Protein AF-A0A413RQN1-F1 (afdb_monomer_lite)

Structure (mmCIF, N/CA/C/O backbone):
data_AF-A0A413RQN1-F1
#
_entry.id   AF-A0A413RQN1-F1
#
loop_
_atom_site.group_PDB
_atom_site.id
_atom_site.type_symbol
_atom_site.label_atom_id
_atom_site.label_alt_id
_atom_site.label_comp_id
_atom_site.label_asym_id
_atom_site.label_entity_id
_atom_site.label_seq_id
_atom_site.pdbx_PDB_ins_code
_atom_site.Cartn_x
_atom_site.Cartn_y
_atom_site.Cartn_z
_atom_site.occupancy
_atom_site.B_iso_or_equiv
_atom_site.auth_seq_id
_atom_site.auth_comp_id
_atom_site.auth_asym_id
_atom_site.auth_atom_id
_atom_site.pdbx_PDB_model_num
ATOM 1 N N . MET A 1 1 ? -25.521 12.488 41.279 1.00 47.81 1 MET A N 1
ATOM 2 C CA . MET A 1 1 ? -24.262 12.897 40.621 1.00 47.81 1 MET A CA 1
ATOM 3 C C . MET A 1 1 ? -23.615 11.640 40.063 1.00 47.81 1 MET A C 1
ATOM 5 O O . MET A 1 1 ? -23.057 10.876 40.833 1.00 47.81 1 MET A O 1
ATOM 9 N N . SER A 1 2 ? -23.810 11.364 38.770 1.00 55.06 2 SER A N 1
ATOM 10 C CA . SER A 1 2 ? -23.196 10.211 38.098 1.00 55.06 2 SER A CA 1
ATOM 11 C C . SER A 1 2 ? -21.787 10.612 37.673 1.00 55.06 2 SER A C 1
ATOM 13 O O . SER A 1 2 ? -21.637 11.539 36.877 1.00 55.06 2 SER A O 1
ATOM 15 N N . SER A 1 3 ? -20.761 9.982 38.242 1.00 56.25 3 SER A N 1
ATOM 16 C CA . SER A 1 3 ? -19.380 10.156 37.800 1.00 56.25 3 SER A CA 1
ATOM 17 C C . SER A 1 3 ? -19.211 9.462 36.449 1.00 56.25 3 SER A C 1
ATOM 19 O O . SER A 1 3 ? -18.947 8.265 36.389 1.00 56.25 3 SER A O 1
ATOM 21 N N . ASN A 1 4 ? -19.376 10.209 35.359 1.00 60.38 4 ASN A N 1
ATOM 22 C CA . ASN A 1 4 ? -18.828 9.807 34.070 1.00 60.38 4 ASN A CA 1
ATOM 23 C C . ASN A 1 4 ? -17.316 10.026 34.150 1.00 60.38 4 ASN A C 1
ATOM 25 O O . ASN A 1 4 ? -16.822 11.100 33.806 1.00 60.38 4 ASN A O 1
ATOM 29 N N . SER A 1 5 ? -16.578 9.038 34.661 1.00 60.59 5 SER A N 1
ATOM 30 C CA . SER A 1 5 ? -15.165 8.940 34.313 1.00 60.59 5 SER A CA 1
ATOM 31 C C . SER A 1 5 ? -15.096 8.876 32.784 1.00 60.59 5 SER A C 1
ATOM 33 O O . SER A 1 5 ? -15.854 8.108 32.180 1.00 60.59 5 SER A O 1
ATOM 35 N N . PRO A 1 6 ? -14.265 9.702 32.124 1.00 55.94 6 PRO A N 1
ATOM 36 C CA . PRO A 1 6 ? -13.995 9.478 30.719 1.00 55.94 6 PRO A CA 1
ATOM 37 C C . PRO A 1 6 ? -13.454 8.056 30.637 1.00 55.94 6 PRO A C 1
ATOM 39 O O . PRO A 1 6 ? -12.471 7.727 31.299 1.00 55.94 6 PRO A O 1
ATOM 42 N N . VAL A 1 7 ? -14.154 7.190 29.907 1.00 59.62 7 VAL A N 1
ATOM 43 C CA . VAL A 1 7 ? -13.597 5.908 29.499 1.00 59.62 7 VAL A CA 1
ATOM 44 C C . VAL A 1 7 ? -12.345 6.285 28.726 1.00 59.62 7 VAL A C 1
ATOM 46 O O . VA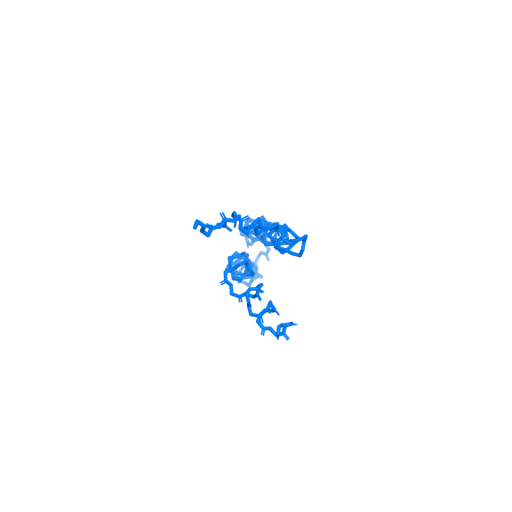L A 1 7 ? -12.431 6.742 27.585 1.00 59.62 7 VAL A O 1
ATOM 49 N N . GLU A 1 8 ? -11.189 6.202 29.384 1.00 53.12 8 GLU A N 1
ATOM 50 C CA . GLU A 1 8 ? -9.904 6.212 28.718 1.00 53.12 8 GLU A CA 1
ATOM 51 C C . GLU A 1 8 ? -9.973 5.038 27.757 1.00 53.12 8 GLU A C 1
ATOM 53 O O . GLU A 1 8 ? -9.802 3.877 28.127 1.00 53.12 8 GLU A O 1
ATOM 58 N N . ARG A 1 9 ? -10.313 5.342 26.505 1.00 56.81 9 ARG A N 1
ATOM 59 C CA . ARG A 1 9 ? -10.158 4.444 25.375 1.00 56.81 9 ARG A CA 1
ATOM 60 C C . ARG A 1 9 ? -8.651 4.349 25.170 1.00 56.81 9 ARG A C 1
ATOM 62 O O . ARG A 1 9 ? -8.108 4.965 24.260 1.00 56.81 9 ARG A O 1
ATOM 69 N N . ASN A 1 10 ? -7.973 3.702 26.120 1.00 51.28 10 ASN A N 1
ATOM 70 C CA . ASN A 1 10 ? -6.556 3.415 26.085 1.00 51.28 10 ASN A CA 1
ATOM 71 C C . ASN A 1 10 ? -6.339 2.766 24.727 1.00 51.28 10 ASN A C 1
ATOM 73 O O . ASN A 1 10 ? -6.894 1.694 24.480 1.00 51.28 10 ASN A O 1
ATOM 77 N N . GLY A 1 11 ? -5.701 3.489 23.804 1.00 57.56 11 GLY A N 1
ATOM 78 C CA . GLY A 1 11 ? -5.542 3.040 22.432 1.00 57.56 11 GLY A CA 1
ATOM 79 C C . GLY A 1 11 ? -4.877 1.680 22.491 1.00 57.56 11 GLY A C 1
ATOM 80 O O . GLY A 1 11 ? -3.703 1.602 22.849 1.00 57.56 11 GLY A O 1
ATOM 81 N N . SER A 1 12 ? -5.657 0.620 22.249 1.00 67.94 12 SER A N 1
ATOM 82 C CA . SER A 1 12 ? -5.182 -0.749 22.407 1.00 67.94 12 SER A CA 1
ATOM 83 C C . SER A 1 12 ? -3.866 -0.877 21.636 1.00 67.94 12 SER A C 1
ATOM 85 O O . SER A 1 12 ? -3.797 -0.382 20.507 1.00 67.94 12 SER A O 1
ATOM 87 N N . PRO A 1 13 ? -2.813 -1.501 22.190 1.00 69.12 13 PRO A N 1
ATOM 88 C CA . PRO A 1 13 ? -1.554 -1.709 21.475 1.00 69.12 13 PRO A CA 1
ATOM 89 C C . PRO A 1 13 ? -1.761 -2.299 20.070 1.00 69.12 13 PRO A C 1
ATOM 91 O O . PRO A 1 13 ? -1.024 -1.965 19.145 1.00 69.12 13 PRO A O 1
ATOM 94 N N . ALA A 1 14 ? -2.820 -3.097 19.886 1.00 68.69 14 ALA A N 1
ATOM 95 C CA . ALA A 1 14 ? -3.256 -3.618 18.593 1.00 68.69 14 ALA A CA 1
ATOM 96 C C . ALA A 1 14 ? -3.563 -2.514 17.558 1.00 68.69 14 ALA A C 1
ATOM 98 O O . ALA A 1 14 ? -3.144 -2.614 16.404 1.00 68.69 14 ALA A O 1
ATOM 99 N N . ASN A 1 15 ? -4.201 -1.417 17.975 1.00 73.62 15 ASN A N 1
ATOM 100 C CA . ASN A 1 15 ? -4.526 -0.280 17.111 1.00 73.62 15 ASN A CA 1
ATOM 101 C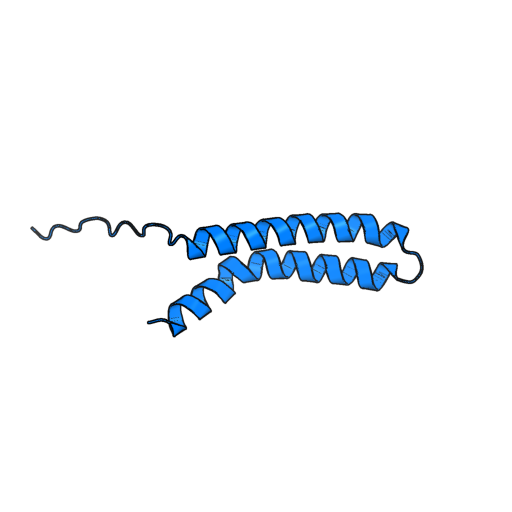 C . ASN A 1 15 ? -3.279 0.505 16.696 1.00 73.62 15 ASN A C 1
ATOM 103 O O . ASN A 1 15 ? -3.167 0.929 15.545 1.00 73.62 15 ASN A O 1
ATOM 107 N N . ALA A 1 16 ? -2.300 0.637 17.595 1.00 80.81 16 ALA A N 1
ATOM 108 C CA . ALA A 1 16 ? -1.015 1.255 17.271 1.00 80.81 16 ALA A CA 1
ATOM 109 C C . ALA A 1 16 ? -0.211 0.412 16.263 1.00 80.81 16 ALA A C 1
ATOM 111 O O . ALA A 1 16 ? 0.355 0.953 15.312 1.00 80.81 16 ALA A O 1
ATOM 112 N N . VAL A 1 17 ? -0.205 -0.915 16.427 1.00 85.25 17 VAL A N 1
ATOM 113 C CA . VAL A 1 17 ? 0.465 -1.841 15.501 1.00 85.25 17 VAL A CA 1
ATOM 114 C C . VAL A 1 17 ? -0.202 -1.820 14.124 1.00 85.25 17 VAL A C 1
ATOM 116 O O . VAL A 1 17 ? 0.490 -1.709 13.111 1.00 85.25 17 VAL A O 1
ATOM 119 N N . GLY A 1 18 ? -1.535 -1.856 14.062 1.00 84.94 18 GLY A N 1
ATOM 120 C CA . GLY A 1 18 ? -2.261 -1.770 12.793 1.00 84.94 18 GLY A CA 1
ATOM 121 C C . GLY A 1 18 ? -2.020 -0.446 12.058 1.00 84.94 18 GLY A C 1
ATOM 122 O O . GLY A 1 18 ? -1.772 -0.450 10.851 1.00 84.94 18 GLY A O 1
ATOM 123 N N . ALA A 1 19 ? -1.989 0.678 12.782 1.00 84.88 19 ALA A N 1
ATOM 124 C CA . ALA A 1 19 ? -1.641 1.982 12.215 1.00 84.88 19 ALA A CA 1
ATOM 125 C C . ALA A 1 19 ? -0.192 2.036 11.693 1.00 84.88 19 ALA A C 1
ATOM 127 O O . ALA A 1 19 ? 0.067 2.624 10.643 1.00 84.88 19 ALA A O 1
ATOM 128 N N . PHE A 1 20 ? 0.753 1.390 12.381 1.00 89.69 20 PHE A N 1
ATOM 129 C CA . PHE A 1 20 ? 2.140 1.298 11.926 1.00 89.69 20 PHE A CA 1
ATOM 130 C C . PHE A 1 20 ? 2.272 0.500 10.621 1.00 89.69 20 PHE A C 1
ATOM 132 O O . PHE A 1 20 ? 2.923 0.958 9.680 1.00 89.69 20 PHE A O 1
ATOM 139 N N . PHE A 1 21 ? 1.615 -0.659 10.516 1.00 90.06 21 PHE A N 1
ATOM 140 C CA . PHE A 1 21 ? 1.613 -1.435 9.271 1.00 90.06 21 PHE A CA 1
ATOM 141 C C . PHE A 1 21 ? 0.928 -0.691 8.124 1.00 90.06 21 PHE A C 1
ATOM 143 O O . PHE A 1 21 ? 1.435 -0.708 7.003 1.00 90.06 21 PHE A O 1
ATOM 150 N N . ALA A 1 22 ? -0.172 0.009 8.403 1.00 92.06 22 ALA A N 1
ATOM 151 C CA . ALA A 1 22 ? -0.811 0.897 7.440 1.00 92.06 22 ALA A CA 1
ATOM 152 C C . ALA A 1 22 ? 0.164 1.969 6.928 1.00 92.06 22 ALA A C 1
ATOM 154 O O . ALA A 1 22 ? 0.304 2.152 5.719 1.00 92.06 22 ALA A O 1
ATOM 155 N N . PHE A 1 23 ? 0.903 2.621 7.826 1.00 93.31 23 PHE A N 1
ATOM 156 C CA . PHE A 1 23 ? 1.911 3.609 7.450 1.00 93.31 23 PHE A CA 1
ATOM 157 C C . PHE A 1 23 ? 3.017 3.016 6.566 1.00 93.31 23 PHE A C 1
ATOM 159 O O . PHE A 1 23 ? 3.341 3.584 5.521 1.00 93.31 23 PHE A O 1
ATOM 166 N N . LEU A 1 24 ? 3.566 1.853 6.930 1.00 96.00 24 LEU A N 1
ATOM 167 C CA . LEU A 1 24 ? 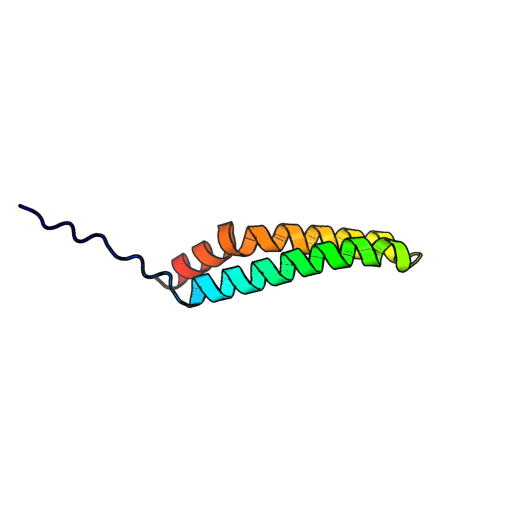4.570 1.173 6.105 1.00 96.00 24 LEU A CA 1
ATOM 168 C C . LEU A 1 24 ? 4.031 0.826 4.717 1.00 96.00 24 LEU A C 1
ATOM 170 O O . LEU A 1 24 ? 4.739 0.989 3.725 1.00 96.00 24 LEU A O 1
ATOM 174 N N . LEU A 1 25 ? 2.780 0.378 4.640 1.00 95.38 25 LEU A N 1
ATOM 175 C CA . LEU A 1 25 ? 2.143 0.029 3.380 1.00 95.38 25 LEU A CA 1
ATOM 176 C C . LEU A 1 25 ? 1.915 1.258 2.493 1.00 95.38 25 LEU A C 1
ATOM 178 O O . LEU A 1 25 ? 2.112 1.184 1.282 1.00 95.38 25 LEU A O 1
ATOM 182 N N . PHE A 1 26 ? 1.573 2.398 3.095 1.00 96.25 26 PHE A N 1
ATOM 183 C CA . PHE A 1 26 ? 1.456 3.669 2.389 1.00 96.25 26 PHE A CA 1
ATOM 184 C C . PHE A 1 26 ? 2.795 4.089 1.772 1.00 96.25 26 PHE A C 1
ATOM 186 O O . PHE A 1 26 ? 2.873 4.327 0.566 1.00 96.25 26 PHE A O 1
ATOM 193 N N . ILE A 1 27 ? 3.866 4.110 2.573 1.00 97.62 27 ILE A N 1
ATOM 194 C CA . ILE A 1 27 ? 5.215 4.437 2.091 1.00 97.62 27 ILE A CA 1
ATOM 195 C C . ILE A 1 27 ? 5.670 3.432 1.026 1.00 97.62 27 ILE A C 1
ATOM 197 O O . ILE A 1 27 ? 6.194 3.832 -0.013 1.00 97.62 27 ILE A O 1
ATOM 201 N N . GLY A 1 28 ? 5.415 2.140 1.240 1.00 97.25 28 GLY A N 1
ATOM 202 C CA . GLY A 1 28 ? 5.686 1.090 0.262 1.00 97.25 28 GLY A CA 1
ATOM 203 C C . GLY A 1 28 ? 4.961 1.326 -1.065 1.00 97.25 28 GLY A C 1
ATOM 204 O O . GLY A 1 28 ? 5.574 1.205 -2.121 1.00 97.25 28 GLY A O 1
ATOM 205 N N . GLY A 1 29 ? 3.693 1.744 -1.027 1.00 96.56 29 GLY A N 1
ATOM 206 C CA . GLY A 1 29 ? 2.924 2.114 -2.215 1.00 96.56 29 GLY A CA 1
ATOM 207 C C . GLY A 1 29 ? 3.529 3.295 -2.981 1.00 96.56 29 GLY A C 1
ATOM 208 O O . GLY A 1 29 ? 3.650 3.234 -4.205 1.00 96.56 29 GLY A O 1
ATOM 209 N N . LEU A 1 30 ? 3.996 4.329 -2.271 1.00 96.88 30 LEU A N 1
ATOM 210 C CA . LEU A 1 30 ? 4.698 5.461 -2.891 1.00 96.88 30 LEU A CA 1
ATOM 211 C C . LEU A 1 30 ? 6.006 5.031 -3.567 1.00 96.88 30 LEU A C 1
ATOM 213 O O . LEU A 1 30 ? 6.298 5.475 -4.677 1.00 96.88 30 LEU A O 1
ATOM 217 N N . VAL A 1 31 ? 6.771 4.140 -2.933 1.00 97.75 31 VAL A N 1
ATOM 218 C CA . VAL A 1 31 ? 7.981 3.556 -3.534 1.00 97.75 31 VAL A CA 1
ATOM 219 C C . VAL A 1 31 ? 7.627 2.712 -4.759 1.00 97.75 31 VAL A C 1
ATOM 221 O O . VAL A 1 31 ? 8.309 2.791 -5.776 1.00 97.75 31 VAL A O 1
ATOM 224 N N . LEU A 1 32 ? 6.539 1.942 -4.723 1.00 96.75 32 LEU A N 1
ATOM 225 C CA . LEU A 1 32 ? 6.099 1.170 -5.886 1.00 96.75 32 LEU A CA 1
ATOM 226 C C . LEU A 1 32 ? 5.766 2.068 -7.080 1.00 96.75 32 LEU A C 1
ATOM 228 O O . LEU A 1 32 ? 6.112 1.714 -8.204 1.00 96.75 32 LEU A O 1
ATOM 232 N N . PHE A 1 33 ? 5.170 3.244 -6.861 1.00 96.00 33 PHE A N 1
ATOM 233 C CA . PHE A 1 33 ? 4.938 4.194 -7.950 1.00 96.00 33 PHE A CA 1
ATOM 234 C C . PHE A 1 33 ? 6.233 4.676 -8.598 1.00 96.00 33 PHE A C 1
ATOM 236 O O . PHE A 1 33 ? 6.285 4.776 -9.821 1.00 96.00 33 PHE A O 1
ATOM 243 N N . THR A 1 34 ? 7.290 4.939 -7.825 1.00 95.50 34 THR A N 1
ATOM 244 C CA . THR A 1 34 ? 8.576 5.358 -8.406 1.00 95.50 34 THR A CA 1
ATOM 245 C C . THR A 1 34 ? 9.262 4.206 -9.142 1.00 95.50 34 THR A C 1
ATOM 247 O O . THR A 1 34 ? 9.790 4.392 -10.241 1.00 95.50 34 THR A O 1
ATOM 250 N N . VAL A 1 35 ? 9.200 2.993 -8.587 1.00 96.06 35 VAL A N 1
ATOM 251 C CA . VAL A 1 35 ? 9.764 1.783 -9.202 1.00 96.06 35 VAL A CA 1
ATOM 252 C C . VAL A 1 35 ? 9.017 1.399 -10.481 1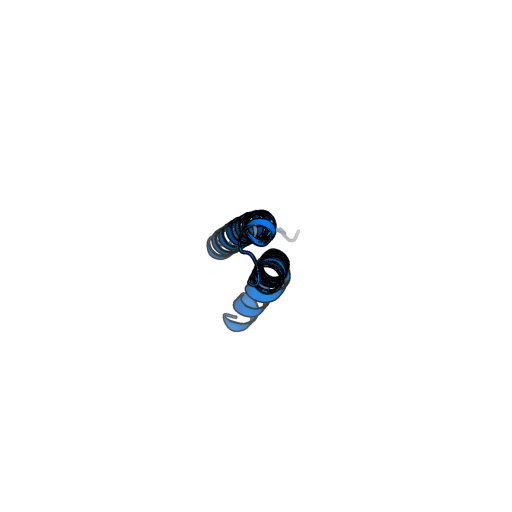.00 96.06 35 VAL A C 1
ATOM 254 O O . VAL A 1 35 ? 9.653 0.954 -11.434 1.00 96.06 35 VAL A O 1
ATOM 257 N N . ALA A 1 36 ? 7.702 1.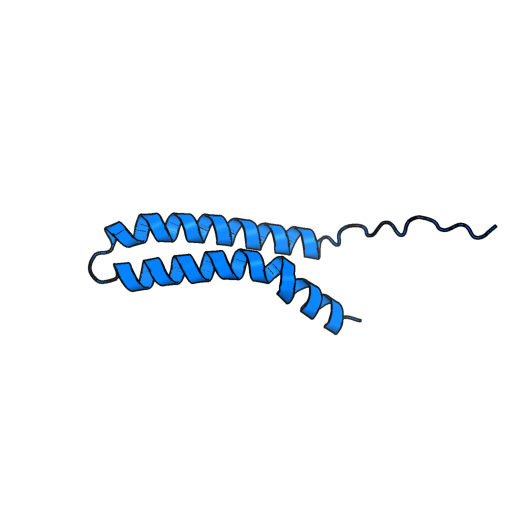621 -10.555 1.00 95.88 36 ALA A N 1
ATOM 258 C CA . ALA A 1 36 ? 6.876 1.258 -11.707 1.00 95.88 36 ALA A CA 1
ATOM 259 C C . ALA A 1 36 ? 7.378 1.850 -13.034 1.00 95.88 36 ALA A C 1
ATOM 261 O O . ALA A 1 36 ? 7.267 1.209 -14.076 1.00 95.88 36 ALA A O 1
ATOM 262 N N . PHE A 1 37 ? 7.991 3.034 -12.999 1.00 94.31 37 PHE A N 1
ATOM 263 C CA . PHE A 1 37 ? 8.547 3.680 -14.191 1.00 94.31 37 PHE A CA 1
ATOM 264 C C . PHE A 1 37 ? 9.908 3.116 -14.634 1.00 94.31 37 PHE A C 1
ATOM 266 O O . PHE A 1 37 ? 10.401 3.491 -15.693 1.00 94.31 37 PHE A O 1
ATOM 273 N N . ASN A 1 38 ? 10.512 2.213 -13.855 1.00 96.38 38 ASN A N 1
ATOM 274 C CA . ASN A 1 38 ? 11.858 1.676 -14.088 1.00 96.38 38 ASN A CA 1
ATOM 275 C C . ASN A 1 38 ? 11.881 0.175 -14.443 1.00 96.38 38 ASN A C 1
ATOM 277 O O . ASN A 1 38 ? 12.945 -0.371 -14.717 1.00 96.38 38 ASN A O 1
ATOM 281 N N . VAL A 1 39 ? 10.731 -0.507 -14.447 1.00 95.06 39 VAL A N 1
ATOM 282 C CA . VAL A 1 39 ? 10.640 -1.978 -14.592 1.00 95.06 39 VAL A CA 1
ATOM 283 C C . VAL A 1 39 ? 10.160 -2.447 -15.979 1.00 95.06 39 VAL A C 1
ATOM 285 O O . VAL A 1 39 ? 9.767 -3.602 -16.143 1.00 95.06 39 VAL A O 1
ATOM 288 N N . GLY A 1 40 ? 10.190 -1.565 -16.985 1.00 93.81 40 GLY A N 1
ATOM 289 C CA . GLY A 1 40 ? 9.830 -1.888 -18.373 1.00 93.81 40 GLY A CA 1
ATOM 290 C C . GLY A 1 40 ? 8.380 -2.361 -18.519 1.00 93.81 40 GLY A C 1
ATOM 291 O O . GLY A 1 40 ? 7.462 -1.732 -17.993 1.00 93.81 40 GLY A O 1
ATOM 292 N N . ASP A 1 41 ? 8.177 -3.496 -19.192 1.00 95.69 41 ASP A N 1
ATOM 293 C CA . ASP A 1 41 ? 6.847 -4.063 -19.480 1.00 95.69 41 ASP A CA 1
ATOM 294 C C . ASP A 1 41 ? 6.050 -4.442 -18.220 1.00 95.69 41 ASP A C 1
ATOM 296 O O . ASP A 1 41 ? 4.821 -4.522 -18.254 1.00 95.69 41 ASP A O 1
ATOM 300 N N . ALA A 1 42 ? 6.724 -4.641 -17.081 1.00 95.12 42 ALA A N 1
ATOM 301 C CA . ALA A 1 42 ? 6.062 -4.901 -15.805 1.00 95.12 42 ALA A CA 1
ATOM 302 C C . ALA A 1 42 ? 5.473 -3.632 -15.153 1.00 95.12 42 ALA A C 1
ATOM 304 O O . ALA A 1 42 ? 4.733 -3.733 -14.169 1.00 95.12 42 ALA A O 1
ATOM 305 N N . GLY A 1 43 ? 5.775 -2.443 -15.687 1.00 96.50 43 GLY A N 1
ATOM 306 C CA . GLY A 1 43 ? 5.417 -1.144 -15.109 1.00 96.50 43 GLY A CA 1
ATOM 307 C C . GLY A 1 43 ? 3.940 -0.989 -14.747 1.00 96.50 43 GLY A C 1
ATOM 308 O O . GLY A 1 43 ? 3.652 -0.631 -13.604 1.00 96.50 43 GLY A O 1
ATOM 309 N N . PRO A 1 44 ? 2.985 -1.323 -15.637 1.00 97.06 44 PRO A N 1
ATOM 310 C CA . PRO A 1 44 ? 1.557 -1.226 -15.329 1.00 97.06 44 PRO A CA 1
ATOM 311 C C . PRO A 1 44 ? 1.128 -2.081 -14.128 1.00 97.06 44 PRO A C 1
ATOM 313 O O . PRO A 1 44 ? 0.305 -1.647 -13.318 1.00 97.06 44 PRO A O 1
ATOM 316 N N . TYR A 1 45 ? 1.706 -3.276 -13.972 1.00 97.50 45 TYR A N 1
ATOM 317 C CA . TYR A 1 45 ? 1.402 -4.162 -12.847 1.00 97.50 45 TYR A CA 1
ATOM 318 C C . TYR A 1 45 ? 1.989 -3.623 -11.540 1.00 97.50 45 TYR A C 1
ATOM 320 O O . TYR A 1 45 ? 1.295 -3.601 -10.523 1.00 97.50 45 TYR A O 1
ATOM 328 N N . VAL A 1 46 ? 3.230 -3.127 -11.567 1.00 97.25 46 VAL A N 1
ATOM 329 C CA . VAL A 1 46 ? 3.881 -2.528 -10.388 1.00 97.25 46 VAL A CA 1
ATOM 330 C C . VAL A 1 46 ? 3.183 -1.232 -9.967 1.00 97.25 46 VAL A C 1
ATOM 332 O O . VAL A 1 46 ? 2.959 -1.014 -8.777 1.00 97.25 46 VAL A O 1
ATOM 335 N N . PHE A 1 47 ? 2.745 -0.414 -10.927 1.00 96.25 47 PHE A N 1
ATOM 336 C CA . PHE A 1 47 ? 1.949 0.781 -10.653 1.00 96.25 47 PHE A CA 1
ATOM 337 C C . PHE A 1 47 ? 0.617 0.416 -9.988 1.00 96.25 47 PHE A C 1
ATOM 339 O O . PHE A 1 47 ? 0.259 0.982 -8.957 1.00 96.25 47 PHE A O 1
ATOM 346 N N . SER A 1 48 ? -0.084 -0.586 -10.526 1.00 97.69 48 SER A N 1
ATOM 347 C CA . SER A 1 48 ? -1.349 -1.076 -9.962 1.00 97.69 48 SER A CA 1
ATOM 348 C C . SER A 1 48 ? -1.172 -1.642 -8.549 1.00 97.69 48 SER A C 1
ATOM 350 O O . SER A 1 48 ? -2.002 -1.390 -7.675 1.00 97.69 48 SER A O 1
ATOM 352 N N . ALA A 1 49 ? -0.068 -2.346 -8.288 1.00 96.44 49 ALA A N 1
ATOM 353 C CA . ALA A 1 49 ? 0.281 -2.807 -6.947 1.00 96.44 49 ALA A CA 1
ATOM 354 C C . ALA A 1 49 ? 0.529 -1.634 -5.977 1.00 96.44 49 ALA A C 1
ATOM 356 O O . ALA A 1 49 ? 0.125 -1.713 -4.817 1.00 96.44 49 ALA A O 1
ATOM 357 N N . GLY A 1 50 ? 1.100 -0.521 -6.454 1.00 96.81 50 GLY A N 1
ATOM 358 C CA . GLY A 1 50 ? 1.213 0.725 -5.689 1.00 96.81 50 GLY A CA 1
ATOM 359 C C . GLY A 1 50 ? -0.151 1.300 -5.295 1.00 96.81 50 GLY A C 1
ATOM 360 O O . GLY A 1 50 ? -0.360 1.634 -4.128 1.00 96.81 50 GLY A O 1
ATOM 361 N N . ILE A 1 51 ? -1.116 1.324 -6.224 1.00 97.12 51 ILE A N 1
ATOM 362 C CA . ILE A 1 51 ? -2.500 1.748 -5.935 1.00 97.12 51 ILE A CA 1
ATOM 363 C C . ILE A 1 51 ? -3.118 0.850 -4.861 1.00 97.12 51 ILE A C 1
ATOM 365 O O . ILE A 1 51 ? -3.684 1.353 -3.891 1.00 97.12 51 ILE A O 1
ATOM 369 N N . ALA A 1 52 ? -2.994 -0.471 -5.013 1.00 96.81 52 ALA A N 1
ATOM 370 C CA . ALA A 1 52 ? -3.545 -1.431 -4.062 1.00 96.81 52 ALA A CA 1
ATOM 371 C C . ALA A 1 52 ? -2.932 -1.272 -2.660 1.00 96.81 52 ALA A C 1
ATOM 373 O O . ALA A 1 52 ? -3.663 -1.283 -1.670 1.00 96.81 52 ALA A O 1
ATOM 374 N N . ALA A 1 53 ? -1.615 -1.062 -2.568 1.00 96.81 53 ALA A N 1
ATOM 375 C CA . ALA A 1 53 ? -0.922 -0.817 -1.305 1.00 96.81 53 ALA A CA 1
ATOM 376 C C . ALA A 1 53 ? -1.405 0.477 -0.626 1.00 96.81 53 ALA A C 1
ATOM 378 O O . ALA A 1 53 ? -1.734 0.469 0.562 1.00 96.81 53 ALA A O 1
ATOM 379 N N . VAL A 1 54 ? -1.534 1.574 -1.383 1.00 96.12 54 VAL A N 1
ATOM 380 C CA . VAL A 1 54 ? -2.069 2.836 -0.851 1.00 96.12 54 VAL A CA 1
ATOM 381 C C . VAL A 1 54 ? -3.520 2.668 -0.403 1.00 96.12 54 VAL A C 1
ATOM 383 O O . VAL A 1 54 ? -3.855 3.063 0.710 1.00 96.12 54 VAL A O 1
ATOM 386 N N . ALA A 1 55 ? -4.381 2.037 -1.200 1.00 95.44 55 ALA A N 1
ATOM 387 C CA . ALA A 1 55 ? -5.773 1.804 -0.816 1.00 95.44 55 ALA A CA 1
ATOM 388 C C . ALA A 1 55 ? -5.878 0.981 0.480 1.00 95.44 55 ALA A C 1
ATOM 390 O O . ALA A 1 55 ? -6.613 1.343 1.402 1.00 95.44 55 ALA A O 1
ATOM 391 N N . LEU A 1 56 ? -5.090 -0.091 0.587 1.00 92.75 56 LEU A N 1
ATOM 392 C CA . LEU A 1 56 ? -5.088 -0.959 1.758 1.00 92.75 56 LEU A CA 1
ATOM 393 C C . LEU A 1 56 ? -4.542 -0.247 3.008 1.00 92.75 56 LEU A C 1
ATOM 395 O O . LEU A 1 56 ? -5.021 -0.514 4.109 1.00 92.75 56 LEU A O 1
ATOM 399 N N . SER A 1 57 ? -3.626 0.717 2.854 1.00 93.50 57 SER A N 1
ATOM 400 C CA . SER A 1 57 ? -3.120 1.508 3.985 1.00 93.50 57 SER A CA 1
ATOM 401 C C . SER A 1 57 ? -4.228 2.280 4.702 1.00 93.50 57 SER A C 1
ATOM 403 O O . SER A 1 57 ? -4.210 2.394 5.923 1.00 93.50 57 SER A O 1
ATOM 405 N N . PHE A 1 58 ? -5.245 2.738 3.971 1.00 89.00 58 PHE A N 1
ATOM 406 C CA . PHE A 1 58 ? -6.412 3.386 4.564 1.00 89.00 58 PHE A CA 1
ATOM 407 C C . PHE A 1 58 ? -7.474 2.377 4.998 1.00 89.00 58 PHE A C 1
ATOM 409 O O . PHE A 1 58 ? -8.127 2.591 6.019 1.00 89.00 58 PHE A O 1
ATOM 416 N N . ALA A 1 59 ? -7.633 1.262 4.280 1.00 89.81 59 ALA A N 1
ATOM 417 C CA . ALA A 1 59 ? -8.608 0.229 4.630 1.00 89.81 59 ALA A CA 1
ATOM 418 C C . ALA A 1 59 ? -8.293 -0.477 5.965 1.00 89.81 59 ALA A C 1
ATOM 420 O O . ALA A 1 59 ? -9.219 -0.825 6.701 1.00 89.81 59 ALA A O 1
ATOM 421 N N . ILE A 1 60 ? -7.009 -0.655 6.314 1.00 84.38 60 ILE A N 1
ATOM 422 C CA . ILE A 1 60 ? -6.590 -1.284 7.580 1.00 84.38 60 ILE A CA 1
ATOM 423 C C . ILE A 1 60 ? -7.185 -0.570 8.812 1.00 84.38 60 ILE A C 1
ATOM 425 O O . ILE A 1 60 ? -7.930 -1.213 9.554 1.00 84.38 60 ILE A O 1
ATOM 429 N N . PRO A 1 61 ? -6.931 0.733 9.042 1.00 79.56 61 PRO A N 1
ATOM 430 C CA . PRO A 1 61 ? -7.455 1.430 10.214 1.00 79.56 61 PRO A CA 1
ATOM 431 C C . PRO A 1 61 ? -8.955 1.733 10.128 1.00 79.56 61 PRO A C 1
ATOM 433 O O . PRO A 1 61 ? -9.607 1.839 11.160 1.00 79.56 61 PRO A O 1
ATOM 436 N N . THR A 1 62 ? -9.511 1.892 8.922 1.00 82.38 62 THR A N 1
ATOM 437 C CA . THR A 1 62 ? -10.905 2.343 8.756 1.00 82.38 62 THR A CA 1
ATOM 438 C C . THR A 1 62 ? -11.925 1.214 8.697 1.00 82.38 62 THR A C 1
ATOM 440 O O . THR A 1 62 ? -13.092 1.449 8.989 1.00 82.38 62 THR A O 1
ATOM 443 N N . THR A 1 63 ? -11.526 0.008 8.287 1.00 84.50 63 THR A N 1
ATOM 444 C CA . THR A 1 63 ? -12.458 -1.111 8.061 1.00 84.50 63 THR A CA 1
ATOM 445 C C . THR A 1 63 ? -11.979 -2.409 8.701 1.00 84.50 63 THR A C 1
ATOM 447 O O . THR A 1 63 ? -12.777 -3.094 9.333 1.00 84.50 63 THR A O 1
ATOM 450 N N . ILE A 1 64 ? -10.694 -2.758 8.574 1.00 81.44 64 ILE A N 1
ATOM 451 C CA . ILE A 1 64 ? -10.195 -4.068 9.026 1.00 81.44 64 ILE A CA 1
ATOM 452 C C . ILE A 1 64 ? -10.097 -4.135 10.550 1.00 81.44 64 ILE A C 1
ATOM 454 O O . ILE A 1 64 ? -10.640 -5.069 11.127 1.00 81.44 64 ILE A O 1
ATOM 458 N N . LEU A 1 65 ? -9.442 -3.168 11.204 1.00 81.88 65 LEU A N 1
ATOM 459 C CA . LEU A 1 65 ? -9.321 -3.171 12.669 1.00 81.88 65 LEU A CA 1
ATOM 460 C C . LEU A 1 65 ? -10.692 -3.166 13.372 1.00 81.88 65 LEU A C 1
ATOM 462 O O . LEU A 1 65 ? -10.905 -4.061 14.185 1.00 81.88 65 LEU A O 1
ATOM 466 N N . PRO A 1 66 ? -11.655 -2.287 13.014 1.00 80.75 66 PRO A N 1
ATOM 467 C CA . PRO A 1 66 ? -12.992 -2.335 13.608 1.00 80.75 66 PRO A CA 1
ATOM 468 C C . PRO A 1 66 ? -13.689 -3.689 13.417 1.00 80.75 66 PRO A C 1
ATOM 470 O O . PRO A 1 66 ? -14.268 -4.227 14.351 1.00 80.75 66 PRO A O 1
ATOM 473 N N . ALA A 1 67 ? -13.582 -4.289 12.226 1.00 82.44 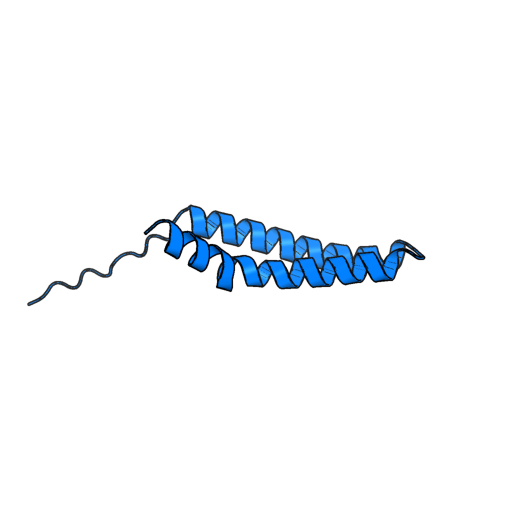67 ALA A N 1
ATOM 474 C CA . ALA A 1 67 ? -14.197 -5.587 11.947 1.00 82.44 67 ALA A CA 1
ATOM 475 C C . ALA A 1 67 ? -13.536 -6.760 12.695 1.00 82.44 67 ALA A C 1
ATOM 477 O O . ALA A 1 67 ? -14.151 -7.819 12.829 1.00 82.44 67 ALA A O 1
ATOM 478 N N . LEU A 1 68 ? -12.279 -6.616 13.123 1.00 79.06 68 LEU A N 1
ATOM 479 C CA . LEU A 1 68 ? -11.601 -7.588 13.980 1.00 79.06 68 LEU A CA 1
ATOM 480 C C . LEU A 1 68 ? -12.022 -7.404 15.441 1.00 79.06 68 LEU A C 1
ATOM 482 O O . LEU A 1 68 ? -12.364 -8.396 16.077 1.00 79.06 68 LEU A O 1
ATOM 486 N N . GLU A 1 69 ? -12.082 -6.160 15.927 1.00 77.31 69 GLU A N 1
ATOM 487 C CA . GLU A 1 69 ? -12.583 -5.835 17.271 1.00 77.31 69 GLU A CA 1
ATOM 488 C C . GLU A 1 69 ? -14.031 -6.342 17.468 1.00 77.31 69 GLU A C 1
ATOM 490 O O . GLU A 1 69 ? -14.330 -6.954 18.491 1.00 77.31 69 GLU A O 1
ATOM 495 N N . ASP A 1 70 ? -14.903 -6.200 16.459 1.00 77.31 70 ASP A N 1
ATOM 496 C CA . ASP A 1 70 ? -16.293 -6.702 16.471 1.00 77.31 70 ASP A CA 1
ATOM 497 C C . ASP A 1 70 ? -16.413 -8.237 16.563 1.00 77.31 70 ASP A C 1
ATOM 499 O O . ASP A 1 70 ? -17.480 -8.754 16.888 1.00 77.31 70 ASP A O 1
ATOM 503 N N . ARG A 1 71 ? -15.359 -8.990 16.224 1.00 72.19 71 ARG A N 1
ATOM 504 C CA . ARG A 1 71 ? -15.352 -10.466 16.278 1.00 72.19 71 ARG A CA 1
ATOM 505 C C . ARG A 1 71 ? -14.794 -11.018 17.584 1.00 72.19 71 ARG A C 1
ATOM 507 O O . ARG A 1 71 ? -14.984 -12.200 17.862 1.00 72.19 71 ARG A O 1
ATOM 514 N N . GLU A 1 72 ? -14.047 -10.202 18.318 1.00 71.56 72 GLU A N 1
ATOM 515 C CA . GLU A 1 72 ? -13.451 -10.562 19.606 1.00 71.56 72 GLU A CA 1
ATOM 516 C C . GLU A 1 72 ? -14.398 -10.286 20.790 1.00 71.56 72 GLU A C 1
ATOM 518 O O . GLU A 1 72 ? -14.165 -10.819 21.877 1.00 71.56 72 GLU A O 1
ATOM 523 N N . GLY A 1 73 ? -15.448 -9.477 20.583 1.00 53.88 73 GLY A N 1
ATOM 524 C CA . GLY A 1 73 ? -16.523 -9.190 21.548 1.00 53.88 73 GLY A CA 1
ATOM 525 C C . GLY A 1 73 ? -17.744 -10.093 21.408 1.00 53.88 73 GLY A C 1
ATOM 526 O O . GLY A 1 73 ? -18.413 -10.299 22.446 1.00 53.88 73 GLY A O 1
#

Foldseek 3Di:
DDPPDPPPVVPPVVLVVLLVQLVVLLVVLVVLLVCLVVPPPCSVVSNVSSVVSNVVSVCSNPPVVVVVVVVVD

Secondary structure (DSSP, 8-state):
------------HHHHHHHHHHHHHHHHHHHHHHHHTTSGGGHHHHHHHHHHHHHHHHHIIIIIHHHHHHHH-

pLDDT: mean 83.98, std 14.98, range [47.81, 97.75]

Organism: NCBI:txid2293719

Radius of gyration: 18.05 Å; chains: 1; bounding box: 36×24×60 Å

Sequence (73 aa):
MSSNSPVERNGSPANAVGAFFAFLLFIGGLVLFTVAFNVGDAGPYVFSAGIAAVALSFAIPTTILPALEDREG